Protein AF-A0A7K4G543-F1 (afdb_monomer)

Structure (mmCIF, N/CA/C/O backbone):
data_AF-A0A7K4G543-F1
#
_entry.id   AF-A0A7K4G543-F1
#
loop_
_atom_site.group_PDB
_atom_site.id
_atom_site.type_symbol
_atom_site.label_atom_id
_atom_site.label_alt_id
_atom_site.label_comp_id
_atom_site.label_asym_id
_atom_site.label_entity_id
_atom_site.label_seq_id
_atom_site.pdbx_PDB_ins_code
_atom_site.Cartn_x
_atom_site.Cartn_y
_atom_site.Cartn_z
_atom_site.occupancy
_atom_site.B_iso_or_equiv
_atom_site.auth_seq_id
_atom_site.auth_comp_id
_atom_site.auth_asym_id
_atom_site.auth_atom_id
_atom_site.pdbx_PDB_model_num
ATOM 1 N N . MET A 1 1 ? -42.526 43.638 -10.014 1.00 50.47 1 MET A N 1
ATOM 2 C CA . MET A 1 1 ? -42.130 42.680 -8.958 1.00 50.47 1 MET A CA 1
ATOM 3 C C . MET A 1 1 ? -41.843 41.328 -9.609 1.00 50.47 1 MET A C 1
ATOM 5 O O . MET A 1 1 ? -42.790 40.621 -9.900 1.00 50.47 1 MET A O 1
ATOM 9 N N . LYS A 1 2 ? -40.586 41.028 -9.979 1.00 54.62 2 LYS A N 1
ATOM 10 C CA . LYS A 1 2 ? -40.159 39.727 -10.565 1.00 54.62 2 LYS A CA 1
ATOM 11 C C . LYS A 1 2 ? -38.619 39.604 -10.665 1.00 54.62 2 LYS A C 1
ATOM 13 O O . LYS A 1 2 ? -38.093 39.041 -11.612 1.00 54.62 2 LYS A O 1
ATOM 18 N N . ARG A 1 3 ? -37.880 40.199 -9.717 1.00 54.28 3 ARG A N 1
ATOM 19 C CA . ARG A 1 3 ? -36.406 40.101 -9.649 1.00 54.28 3 ARG A CA 1
ATOM 20 C C . ARG A 1 3 ? -35.884 39.388 -8.395 1.00 54.28 3 ARG A C 1
ATOM 22 O O . ARG A 1 3 ? -34.743 38.977 -8.423 1.00 54.28 3 ARG A O 1
ATOM 29 N N . GLY A 1 4 ? -36.695 39.168 -7.354 1.00 58.06 4 GLY A N 1
ATOM 30 C CA . GLY A 1 4 ? -36.232 38.538 -6.103 1.00 58.06 4 GLY A CA 1
ATOM 31 C C . GLY A 1 4 ? -35.972 37.028 -6.193 1.00 58.06 4 GLY A C 1
ATOM 32 O O . GLY A 1 4 ? -34.992 36.546 -5.649 1.00 58.06 4 GLY A O 1
ATOM 33 N N . GLN A 1 5 ? -36.783 36.287 -6.955 1.00 55.59 5 GLN A N 1
ATOM 34 C CA . GLN A 1 5 ? -36.736 34.817 -6.951 1.00 55.59 5 GLN A CA 1
ATOM 35 C C . GLN A 1 5 ? -35.494 34.234 -7.651 1.00 55.59 5 GLN A C 1
ATOM 37 O O . GLN A 1 5 ? -35.013 33.178 -7.262 1.00 55.59 5 GLN A O 1
ATOM 42 N N . ALA A 1 6 ? -34.950 34.938 -8.654 1.00 56.97 6 ALA A N 1
ATOM 43 C CA . ALA A 1 6 ? -33.749 34.509 -9.373 1.00 56.97 6 ALA A CA 1
ATOM 44 C C . ALA A 1 6 ? -32.462 34.698 -8.546 1.00 56.97 6 ALA A C 1
ATOM 46 O O . ALA A 1 6 ? -31.533 33.899 -8.672 1.00 56.97 6 ALA A O 1
ATOM 47 N N . PHE A 1 7 ? -32.412 35.726 -7.687 1.00 55.31 7 PHE A N 1
ATOM 48 C CA . PHE A 1 7 ? -31.261 35.970 -6.814 1.00 55.31 7 PHE A CA 1
ATOM 49 C C . PHE A 1 7 ? -31.190 34.955 -5.672 1.00 55.31 7 PHE A C 1
ATOM 51 O O . PHE A 1 7 ? -30.104 34.449 -5.404 1.00 55.31 7 PHE A O 1
ATOM 58 N N . ASP A 1 8 ? -32.330 34.571 -5.089 1.00 60.53 8 ASP A N 1
ATOM 59 C CA . ASP A 1 8 ? -32.366 33.519 -4.063 1.00 60.53 8 ASP A CA 1
ATOM 60 C C . ASP A 1 8 ? -31.927 32.157 -4.618 1.00 60.53 8 ASP A C 1
ATOM 62 O O . ASP A 1 8 ? -31.124 31.460 -3.999 1.00 60.53 8 ASP A O 1
ATOM 66 N N . THR A 1 9 ? -32.364 31.786 -5.827 1.00 60.25 9 THR A N 1
ATOM 67 C CA . THR A 1 9 ? -31.909 30.537 -6.461 1.00 60.25 9 THR A CA 1
ATOM 68 C C . THR A 1 9 ? -30.429 30.566 -6.834 1.00 60.25 9 THR A C 1
ATOM 70 O O . THR A 1 9 ? -29.749 29.555 -6.688 1.00 60.25 9 THR A O 1
ATOM 73 N N . MET A 1 10 ? -29.899 31.708 -7.282 1.00 62.19 10 MET A N 1
ATOM 74 C CA . MET A 1 10 ? -28.476 31.828 -7.617 1.00 62.19 10 MET A CA 1
ATOM 75 C C . MET A 1 10 ? -27.603 31.766 -6.356 1.00 62.19 10 MET A C 1
ATOM 77 O O . MET A 1 10 ? -26.562 31.113 -6.358 1.00 62.19 10 MET A O 1
ATOM 81 N N . MET A 1 11 ? -28.060 32.368 -5.258 1.00 68.00 11 MET A N 1
ATOM 82 C CA . MET A 1 11 ? -27.394 32.300 -3.960 1.00 68.00 11 MET A CA 1
ATOM 83 C C . MET A 1 11 ? -27.387 30.874 -3.390 1.00 68.00 11 MET A C 1
ATOM 85 O O . MET A 1 11 ? -26.357 30.423 -2.891 1.00 68.00 11 MET A O 1
ATOM 89 N N . LEU A 1 12 ? -28.493 30.137 -3.534 1.00 73.38 12 LEU A N 1
ATOM 90 C CA . LEU A 1 12 ? -28.598 28.744 -3.093 1.00 73.38 12 LEU A CA 1
ATOM 91 C C . LEU A 1 12 ? -27.672 27.813 -3.895 1.00 73.38 12 LEU A C 1
ATOM 93 O O . LEU A 1 12 ? -27.031 26.927 -3.334 1.00 73.38 12 LEU A O 1
ATOM 97 N N . VAL A 1 13 ? -27.537 28.038 -5.203 1.00 75.38 13 VAL A N 1
ATOM 98 C CA . VAL A 1 13 ? -26.613 27.259 -6.044 1.00 75.38 13 VAL A CA 1
ATOM 99 C C . VAL A 1 13 ? -25.155 27.533 -5.662 1.00 75.38 13 VAL A C 1
ATOM 101 O O . VAL A 1 13 ? -24.372 26.593 -5.527 1.00 75.38 13 VAL A O 1
ATOM 104 N N . ILE A 1 14 ? -24.792 28.796 -5.415 1.00 76.31 14 ILE A N 1
ATOM 105 C CA . ILE A 1 14 ? -23.434 29.159 -4.983 1.00 76.31 14 ILE A CA 1
ATOM 106 C C . ILE A 1 14 ? -23.114 28.535 -3.617 1.00 76.31 14 ILE A C 1
ATOM 108 O O . ILE A 1 14 ? -22.019 28.001 -3.442 1.00 76.31 14 ILE A O 1
ATOM 112 N N . SER A 1 15 ? -24.060 28.516 -2.668 1.00 80.06 15 SER A N 1
ATOM 113 C CA . SER A 1 15 ? -23.820 27.899 -1.357 1.00 80.06 15 SER A CA 1
ATOM 114 C C . SER A 1 15 ? -23.601 26.387 -1.445 1.00 80.06 15 SER A C 1
ATOM 116 O O . SER A 1 15 ? -22.755 25.853 -0.731 1.00 80.06 15 SER A O 1
ATOM 118 N N . VAL A 1 16 ? -24.318 25.696 -2.339 1.00 79.06 16 VAL A N 1
ATOM 119 C CA . VAL A 1 16 ? -24.140 24.251 -2.560 1.00 79.06 16 VAL A CA 1
ATOM 120 C C . VAL A 1 16 ? -22.767 23.950 -3.163 1.00 79.06 16 VAL A C 1
ATOM 122 O O . VAL A 1 16 ? -22.081 23.052 -2.684 1.00 79.06 16 VAL A O 1
ATOM 125 N N . ILE A 1 17 ? -22.321 24.722 -4.157 1.00 82.38 17 ILE A N 1
ATOM 126 C CA . ILE A 1 17 ? -21.000 24.529 -4.778 1.00 82.38 17 ILE A CA 1
ATOM 127 C C . ILE A 1 17 ? -19.882 24.742 -3.754 1.00 82.38 17 ILE A C 1
ATOM 129 O O . ILE A 1 17 ? -18.956 23.936 -3.676 1.00 82.38 17 ILE A O 1
ATOM 133 N N . VAL A 1 18 ? -19.983 25.791 -2.932 1.00 83.44 18 VAL A N 1
ATOM 134 C CA . VAL A 1 18 ? -19.002 26.059 -1.871 1.00 83.44 18 VAL A CA 1
ATOM 135 C C . VAL A 1 18 ? -19.001 24.938 -0.832 1.00 83.44 18 VAL A C 1
ATOM 137 O O . VAL A 1 18 ? -17.929 24.500 -0.427 1.00 83.44 18 VAL A O 1
ATOM 140 N N . ALA A 1 19 ? -20.168 24.418 -0.442 1.00 82.06 19 ALA A N 1
ATOM 141 C CA . ALA A 1 19 ? -20.254 23.291 0.483 1.00 82.06 19 ALA A CA 1
ATOM 142 C C . ALA A 1 19 ? -19.582 22.027 -0.080 1.00 82.06 19 ALA A C 1
ATOM 144 O O . ALA A 1 19 ? -18.827 21.379 0.639 1.00 82.06 19 ALA A O 1
ATOM 145 N N . VAL A 1 20 ? -19.786 21.713 -1.366 1.00 78.19 20 VAL A N 1
ATOM 146 C CA . VAL A 1 20 ? -19.129 20.578 -2.042 1.00 78.19 20 VAL A CA 1
ATOM 147 C C . VAL A 1 20 ? -17.617 20.793 -2.151 1.00 78.19 20 VAL A C 1
ATOM 149 O O . VAL A 1 20 ? -16.848 19.872 -1.886 1.00 78.19 20 VAL A O 1
ATOM 152 N N . ALA A 1 21 ? -17.170 22.011 -2.469 1.00 76.44 21 ALA A N 1
ATOM 153 C CA . ALA A 1 21 ? -15.749 22.348 -2.535 1.00 76.44 21 ALA A CA 1
ATOM 154 C C . ALA A 1 21 ? -15.066 22.241 -1.161 1.00 76.44 21 ALA A C 1
ATOM 156 O O . ALA A 1 21 ? -13.987 21.660 -1.053 1.00 76.44 21 ALA A O 1
ATOM 157 N N . ILE A 1 22 ? -15.708 22.739 -0.098 1.00 80.25 22 ILE A N 1
ATOM 158 C CA . ILE A 1 22 ? -15.222 22.600 1.280 1.00 80.25 22 ILE A CA 1
ATOM 159 C C . ILE A 1 22 ? -15.211 21.127 1.690 1.00 80.25 22 ILE A C 1
ATOM 161 O O . ILE A 1 22 ? -14.233 20.697 2.288 1.00 80.25 22 ILE A O 1
ATOM 165 N N . LEU A 1 23 ? -16.227 20.334 1.334 1.00 75.94 23 LEU A N 1
ATOM 166 C CA . LEU A 1 23 ? -16.216 18.891 1.586 1.00 75.94 23 LEU A CA 1
ATOM 167 C C . LEU A 1 23 ? -15.015 18.218 0.906 1.00 75.94 23 LEU A C 1
ATOM 169 O O . LEU A 1 23 ? -14.319 17.439 1.546 1.00 75.94 23 LEU A O 1
ATOM 173 N N . GLY A 1 24 ? -14.727 18.563 -0.353 1.00 69.62 24 GLY A N 1
ATOM 174 C CA . GLY A 1 24 ? -13.565 18.052 -1.086 1.00 69.62 24 GLY A CA 1
ATOM 175 C C . GLY A 1 24 ? -12.231 18.431 -0.433 1.00 69.62 24 GLY A C 1
ATOM 176 O O . GLY A 1 24 ? -11.347 17.589 -0.291 1.00 69.62 24 GLY A O 1
ATOM 177 N N . VAL A 1 25 ? -12.099 19.675 0.039 1.00 68.31 25 VAL A N 1
ATOM 178 C CA . VAL A 1 25 ? -10.906 20.134 0.771 1.00 68.31 25 VAL A CA 1
ATOM 179 C C . VAL A 1 25 ? -10.794 19.456 2.138 1.00 68.31 25 VAL A C 1
ATOM 181 O O . VAL A 1 25 ? -9.711 19.015 2.508 1.00 68.31 25 VAL A O 1
ATOM 184 N N . LEU A 1 26 ? -11.895 19.314 2.877 1.00 61.00 26 LEU A N 1
ATOM 185 C CA . LEU A 1 26 ? -11.917 18.637 4.174 1.00 61.00 26 LEU A CA 1
ATOM 186 C C . LEU A 1 26 ? -11.593 17.147 4.045 1.00 61.00 26 LEU A C 1
ATOM 188 O O . LEU A 1 26 ? -10.878 16.625 4.891 1.00 61.00 26 LEU A O 1
ATOM 192 N N . LEU A 1 27 ? -12.037 16.472 2.982 1.00 64.31 27 LEU A N 1
ATOM 193 C CA . LEU A 1 27 ? -11.640 15.091 2.685 1.00 64.31 27 LEU A CA 1
ATOM 194 C C . LEU A 1 27 ? -10.139 14.987 2.377 1.00 64.31 27 LEU A C 1
ATOM 196 O O . LEU A 1 27 ? -9.476 14.073 2.865 1.00 64.31 27 LEU A O 1
ATOM 200 N N . ASN A 1 28 ? -9.578 15.960 1.654 1.00 55.41 28 ASN A N 1
ATOM 201 C CA . ASN A 1 28 ? -8.139 16.026 1.384 1.00 55.41 28 ASN A CA 1
ATOM 202 C C . ASN A 1 28 ? -7.321 16.307 2.667 1.00 55.41 28 ASN A C 1
ATOM 204 O O . ASN A 1 28 ? -6.250 15.739 2.868 1.00 55.41 28 ASN A O 1
ATOM 208 N N . ILE A 1 29 ? -7.854 17.125 3.585 1.00 55.53 29 ILE A N 1
ATOM 209 C CA . ILE A 1 29 ? -7.229 17.428 4.883 1.00 55.53 29 ILE A CA 1
ATOM 210 C C . ILE A 1 29 ? -7.340 16.244 5.852 1.00 55.53 29 ILE A C 1
ATOM 212 O O . ILE A 1 29 ? -6.346 15.891 6.482 1.00 55.53 29 ILE A O 1
ATOM 216 N N . LEU A 1 30 ? -8.496 15.585 5.955 1.00 50.72 30 LEU A N 1
ATOM 217 C CA . LEU A 1 30 ? -8.660 14.367 6.758 1.00 50.72 30 LEU A CA 1
ATOM 218 C C . LEU A 1 30 ? -7.768 13.227 6.244 1.00 50.72 30 LEU A C 1
ATOM 220 O O . LEU A 1 30 ? -7.255 12.451 7.044 1.00 50.72 30 LEU A O 1
ATOM 224 N N . GLY A 1 31 ? -7.495 13.179 4.936 1.00 49.28 31 GLY A N 1
ATOM 225 C CA . GLY A 1 31 ? -6.480 12.302 4.352 1.00 49.28 31 GLY A CA 1
ATOM 226 C C . GLY A 1 31 ? -5.042 12.609 4.799 1.00 49.28 31 GLY A C 1
ATOM 227 O O . GLY A 1 31 ? -4.208 11.708 4.766 1.00 49.28 31 GLY A O 1
ATOM 228 N N . SER A 1 32 ? -4.758 13.838 5.248 1.00 40.94 32 SER A N 1
ATOM 229 C CA . SER A 1 32 ? -3.436 14.308 5.708 1.00 40.94 32 SER A CA 1
ATOM 230 C C . SER A 1 32 ? -3.261 14.351 7.237 1.00 40.94 32 SER A C 1
ATOM 232 O O . SER A 1 32 ? -2.141 14.507 7.724 1.00 40.94 32 SER A O 1
ATOM 234 N N . PHE A 1 33 ? -4.335 14.177 8.017 1.00 41.06 33 PHE A N 1
ATOM 235 C CA . PHE A 1 33 ? -4.264 14.141 9.481 1.00 41.06 33 PHE A CA 1
ATOM 236 C C . PHE A 1 33 ? -3.896 12.736 9.979 1.00 41.06 33 PHE A C 1
ATOM 238 O O . PHE A 1 33 ? -4.742 11.871 10.197 1.00 41.06 33 PHE A O 1
ATOM 245 N N . GLN A 1 34 ? -2.599 12.521 10.197 1.00 45.59 34 GLN A N 1
ATOM 246 C CA . GLN A 1 34 ? -2.086 11.418 11.005 1.00 45.59 34 GLN A CA 1
ATOM 247 C C . GLN A 1 34 ? -2.556 11.579 12.457 1.00 45.59 34 GLN A C 1
ATOM 249 O O . GLN A 1 34 ? -2.066 12.438 13.190 1.00 45.59 34 GLN A O 1
ATOM 254 N N . ALA A 1 35 ? -3.457 10.704 12.903 1.00 38.69 35 ALA A N 1
ATOM 255 C CA . ALA A 1 35 ? -3.497 10.340 14.311 1.00 38.69 35 ALA A CA 1
ATOM 256 C C . ALA A 1 35 ? -2.234 9.502 14.605 1.00 38.69 35 ALA A C 1
ATOM 258 O O . ALA A 1 35 ? -2.045 8.455 13.973 1.00 38.69 35 ALA A O 1
ATOM 259 N N . PRO A 1 36 ? -1.351 9.926 15.526 1.00 35.41 36 PRO A N 1
ATOM 260 C CA . PRO A 1 36 ? -0.239 9.094 15.962 1.00 35.41 36 PRO A CA 1
ATOM 261 C C . PRO A 1 36 ? -0.828 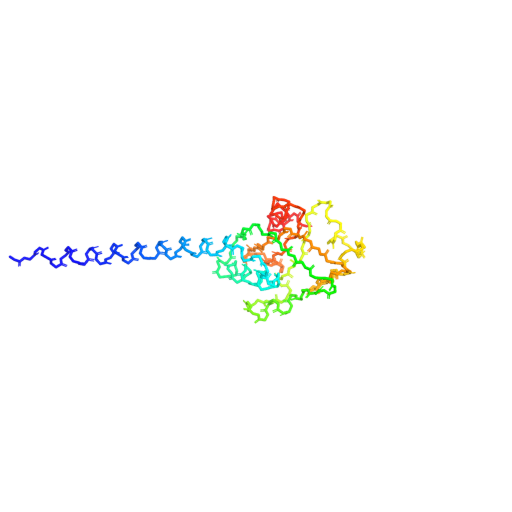7.885 16.703 1.00 35.41 36 PRO A C 1
ATOM 263 O O . PRO A 1 36 ? -1.286 8.014 17.834 1.00 35.41 36 PRO A O 1
ATOM 266 N N . GLY A 1 37 ? -0.885 6.729 16.034 1.00 42.91 37 GLY A N 1
ATOM 267 C CA . GLY A 1 37 ? -1.439 5.485 16.589 1.00 42.91 37 GLY A CA 1
ATOM 268 C C . GLY A 1 37 ? -2.550 4.813 15.773 1.00 42.91 37 GLY A C 1
ATOM 269 O O . GLY A 1 37 ? -3.073 3.796 16.217 1.00 42.91 37 GLY A O 1
ATOM 270 N N . GLY A 1 38 ? -2.923 5.334 14.597 1.00 54.75 38 GLY A N 1
ATOM 271 C CA . GLY A 1 38 ? -3.820 4.612 13.684 1.00 54.75 38 GLY A CA 1
ATOM 272 C C . GLY A 1 38 ? -3.187 3.301 13.202 1.00 54.75 38 GLY A C 1
ATOM 273 O O . GLY A 1 38 ? -2.030 3.296 12.779 1.00 54.75 38 GLY A O 1
ATOM 274 N N . ASN A 1 39 ? -3.932 2.193 13.274 1.00 77.50 39 ASN A N 1
ATOM 275 C CA . ASN A 1 39 ? -3.481 0.887 12.795 1.00 77.50 39 ASN A CA 1
ATOM 276 C C . ASN A 1 39 ? -3.087 1.002 11.315 1.00 77.50 39 ASN A C 1
ATOM 278 O O . ASN A 1 39 ? -3.898 1.406 10.481 1.00 77.50 39 ASN A O 1
ATOM 282 N N . ALA A 1 40 ? -1.844 0.652 10.981 1.00 82.12 40 ALA A N 1
ATOM 283 C CA . ALA A 1 40 ? -1.317 0.801 9.630 1.00 82.12 40 ALA A CA 1
ATOM 284 C C . ALA A 1 40 ? -2.179 0.095 8.567 1.00 82.12 40 ALA A C 1
ATOM 286 O O . ALA A 1 40 ? -2.307 0.598 7.451 1.00 82.12 40 ALA A O 1
ATOM 287 N N . LYS A 1 41 ? -2.835 -1.018 8.927 1.00 84.00 41 LYS A N 1
ATOM 288 C CA . LYS A 1 41 ? -3.789 -1.709 8.048 1.00 84.00 41 LYS A CA 1
ATOM 289 C C . LYS A 1 41 ? -4.992 -0.849 7.687 1.00 84.00 41 LYS A C 1
ATOM 291 O O . LYS A 1 41 ? -5.419 -0.863 6.535 1.00 84.00 41 LYS A O 1
ATOM 296 N N . ASP A 1 42 ? -5.554 -0.136 8.656 1.00 85.94 42 ASP A N 1
ATOM 297 C CA . ASP A 1 42 ? -6.753 0.669 8.439 1.00 85.94 42 ASP A CA 1
ATOM 298 C C . ASP A 1 42 ? -6.426 1.873 7.555 1.00 85.94 42 ASP A C 1
ATOM 300 O O . ASP A 1 42 ? -7.171 2.157 6.621 1.00 85.94 42 ASP A O 1
ATOM 304 N N . THR A 1 43 ? -5.259 2.497 7.752 1.00 87.44 43 THR A N 1
ATOM 305 C CA . THR A 1 43 ? -4.790 3.581 6.878 1.00 87.44 43 THR A CA 1
ATOM 306 C C . THR A 1 43 ? -4.578 3.107 5.441 1.00 87.44 43 THR A C 1
ATOM 308 O O . THR A 1 43 ? -5.041 3.761 4.511 1.00 87.44 43 THR A O 1
ATOM 311 N N . ILE A 1 44 ? -3.932 1.951 5.247 1.00 88.88 44 ILE A N 1
ATOM 312 C CA . ILE A 1 44 ? -3.745 1.360 3.912 1.00 88.88 44 ILE A CA 1
ATOM 313 C C . ILE A 1 44 ? -5.096 1.026 3.276 1.00 88.88 44 ILE A C 1
ATOM 315 O O . ILE A 1 44 ? -5.308 1.315 2.102 1.00 88.88 44 ILE A O 1
ATOM 319 N N . THR A 1 45 ? -6.030 0.467 4.052 1.00 88.75 45 THR A N 1
ATOM 320 C CA . THR A 1 45 ? -7.386 0.164 3.574 1.00 88.75 45 THR A CA 1
ATOM 321 C C . THR A 1 45 ? -8.103 1.432 3.117 1.00 88.75 45 THR A C 1
ATOM 323 O O . THR A 1 45 ? -8.693 1.444 2.042 1.00 88.75 45 THR A O 1
ATOM 326 N N . GLN A 1 46 ? -8.052 2.502 3.911 1.00 89.06 46 GLN A N 1
ATOM 327 C CA . GLN A 1 46 ? -8.709 3.767 3.593 1.00 89.06 46 GLN A CA 1
ATOM 328 C C . GLN A 1 46 ? -8.113 4.417 2.339 1.00 89.06 46 GLN A C 1
ATOM 330 O O . GLN A 1 46 ? -8.855 4.872 1.467 1.00 89.06 46 GLN A O 1
ATOM 335 N N . ASP A 1 47 ? -6.785 4.429 2.220 1.00 90.50 47 ASP A N 1
ATOM 336 C CA . ASP A 1 47 ? -6.110 4.958 1.035 1.00 90.50 47 ASP A CA 1
ATOM 337 C C . ASP A 1 47 ? -6.484 4.144 -0.205 1.00 90.50 47 ASP A C 1
ATOM 339 O O . ASP A 1 47 ? -6.831 4.705 -1.242 1.00 90.50 47 ASP A O 1
ATOM 343 N N . MET A 1 48 ? -6.525 2.820 -0.076 1.00 89.06 48 MET A N 1
ATOM 344 C CA . MET A 1 48 ? -6.956 1.931 -1.146 1.00 89.06 48 MET A CA 1
ATOM 345 C C . MET A 1 48 ? -8.417 2.169 -1.548 1.00 89.06 48 MET A C 1
ATOM 347 O O . MET A 1 48 ? -8.700 2.255 -2.739 1.00 89.06 48 MET A O 1
ATOM 351 N N . GLN A 1 49 ? -9.339 2.365 -0.599 1.00 89.69 49 GLN A N 1
ATOM 352 C CA . GLN A 1 49 ? -10.730 2.743 -0.898 1.00 89.69 49 GLN A CA 1
ATOM 353 C C . GLN A 1 49 ? -10.821 4.061 -1.665 1.00 89.69 49 GLN A C 1
ATOM 355 O O . GLN A 1 49 ? -11.616 4.172 -2.600 1.00 89.69 49 GLN A O 1
ATOM 360 N N . SER A 1 50 ? -10.003 5.049 -1.297 1.00 87.69 50 SER A N 1
ATOM 361 C CA . SER A 1 50 ? -9.957 6.337 -1.989 1.00 87.69 50 SER A CA 1
ATOM 362 C C . SER A 1 50 ? -9.499 6.182 -3.440 1.00 87.69 50 SER A C 1
ATOM 364 O O . SER A 1 50 ? -10.115 6.754 -4.341 1.00 87.69 50 SER A O 1
ATOM 366 N N . ILE A 1 51 ? -8.443 5.401 -3.678 1.00 89.38 51 ILE A N 1
ATOM 367 C CA . ILE A 1 51 ? -7.909 5.174 -5.027 1.00 89.38 51 ILE A CA 1
ATOM 368 C C . ILE A 1 51 ? -8.873 4.343 -5.872 1.00 89.38 51 ILE A C 1
ATOM 370 O O . ILE A 1 51 ? -9.159 4.714 -7.006 1.00 89.38 51 ILE A O 1
ATOM 374 N N . VAL A 1 52 ? -9.458 3.284 -5.310 1.00 87.06 52 VAL A N 1
ATOM 375 C CA . VAL A 1 52 ? -10.460 2.461 -6.004 1.00 87.06 52 VAL A CA 1
ATOM 376 C C . VAL A 1 52 ? -11.688 3.288 -6.385 1.00 87.06 52 VAL A C 1
ATOM 378 O O . VAL A 1 52 ? -12.150 3.199 -7.517 1.00 87.06 52 VAL A O 1
ATOM 381 N N . SER A 1 53 ? -12.176 4.150 -5.487 1.00 84.25 53 SER A N 1
ATOM 382 C CA . SER A 1 53 ? -13.317 5.036 -5.775 1.00 84.25 53 SER A CA 1
ATOM 383 C C . SER A 1 53 ? -13.006 6.078 -6.853 1.00 84.25 53 SER A C 1
ATOM 385 O O . SER A 1 53 ? -13.913 6.528 -7.549 1.00 84.25 53 SER A O 1
ATOM 387 N N . SER A 1 54 ? -11.735 6.469 -6.980 1.00 85.50 54 SER A N 1
ATOM 388 C CA . SER A 1 54 ? -11.275 7.426 -7.994 1.00 85.50 54 SER A CA 1
ATOM 389 C C . SER A 1 54 ? -10.967 6.758 -9.339 1.00 85.50 54 SER A C 1
ATOM 391 O O . SER A 1 54 ? -10.889 7.444 -10.352 1.00 85.50 54 SER A O 1
ATOM 393 N N . GLY A 1 55 ? -10.775 5.436 -9.358 1.00 82.44 55 GLY A N 1
ATOM 394 C CA . GLY A 1 55 ? -10.375 4.655 -10.532 1.00 82.44 55 GLY A CA 1
ATOM 395 C C . GLY A 1 55 ? -8.880 4.737 -10.863 1.00 82.44 55 GLY A C 1
ATOM 396 O O . GLY A 1 55 ? -8.335 3.788 -11.411 1.00 82.44 55 GLY A O 1
ATOM 397 N N . TYR A 1 56 ? -8.199 5.821 -10.483 1.00 85.81 56 TYR A N 1
ATOM 398 C CA . TYR A 1 56 ? -6.779 6.035 -10.759 1.00 85.81 56 TYR A CA 1
ATOM 399 C C . TYR A 1 56 ? -6.118 6.976 -9.737 1.00 85.81 56 TYR A C 1
ATOM 401 O O . TYR A 1 56 ? -6.791 7.709 -9.007 1.00 85.81 56 TYR A O 1
ATOM 409 N N . GLY A 1 57 ? -4.782 6.995 -9.718 1.00 88.38 57 GLY A N 1
ATOM 410 C CA . GLY A 1 57 ? -3.969 7.972 -8.988 1.00 88.38 57 GLY A CA 1
ATOM 411 C C . GLY A 1 57 ? -3.123 7.365 -7.870 1.00 88.38 57 GLY A C 1
ATOM 412 O O . GLY A 1 57 ? -2.839 6.170 -7.861 1.00 88.38 57 GLY A O 1
ATOM 413 N N . TYR A 1 58 ? -2.696 8.204 -6.925 1.00 90.12 58 TYR A N 1
ATOM 414 C CA . TYR A 1 58 ? -1.869 7.812 -5.782 1.00 90.12 58 TYR A CA 1
ATOM 415 C C . TYR A 1 58 ? -2.279 8.562 -4.509 1.00 90.12 58 TYR A C 1
ATOM 417 O O . TYR A 1 58 ? -2.723 9.713 -4.554 1.00 90.12 58 TYR A O 1
ATOM 425 N N . SER A 1 59 ? -2.135 7.908 -3.360 1.00 90.81 59 SER A N 1
ATOM 426 C CA . SER A 1 59 ? -2.363 8.504 -2.050 1.00 90.81 59 SER A CA 1
ATOM 427 C C . SER A 1 59 ? -1.179 9.381 -1.644 1.00 90.81 59 SER A C 1
ATOM 4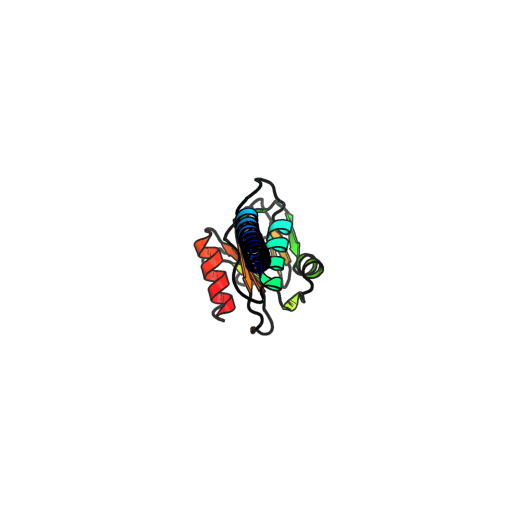29 O O . SER A 1 59 ? -0.075 9.290 -2.189 1.00 90.81 59 SER A O 1
ATOM 431 N N . GLN A 1 60 ? -1.394 10.264 -0.670 1.00 88.25 60 GLN A N 1
ATOM 432 C CA . GLN A 1 60 ? -0.274 10.970 -0.055 1.00 88.25 60 GLN A CA 1
ATOM 433 C C . GLN A 1 60 ? 0.627 9.972 0.674 1.00 88.25 60 GLN A C 1
ATOM 435 O O . GLN A 1 60 ? 0.137 9.058 1.336 1.00 88.25 60 GLN A O 1
ATOM 440 N N . ALA A 1 61 ? 1.940 10.182 0.597 1.00 87.25 61 ALA A N 1
ATOM 441 C CA . ALA A 1 61 ? 2.885 9.360 1.334 1.00 87.25 61 ALA A CA 1
ATOM 442 C C . ALA A 1 61 ? 2.693 9.545 2.843 1.00 87.25 61 ALA A C 1
ATOM 444 O O . ALA A 1 61 ? 2.777 10.663 3.357 1.00 87.25 61 ALA A O 1
ATOM 445 N N . LYS A 1 62 ? 2.473 8.440 3.556 1.00 87.56 62 LYS A N 1
ATOM 446 C CA . LYS A 1 62 ? 2.255 8.431 5.007 1.00 87.56 62 LYS A CA 1
ATOM 447 C C . LYS A 1 62 ? 3.281 7.550 5.686 1.00 87.56 62 LYS A C 1
ATOM 449 O O . LYS A 1 62 ? 3.492 6.415 5.275 1.00 87.56 62 LYS A O 1
ATOM 454 N N . GLN A 1 63 ? 3.884 8.039 6.763 1.00 85.75 63 GLN A N 1
ATOM 455 C CA . GLN A 1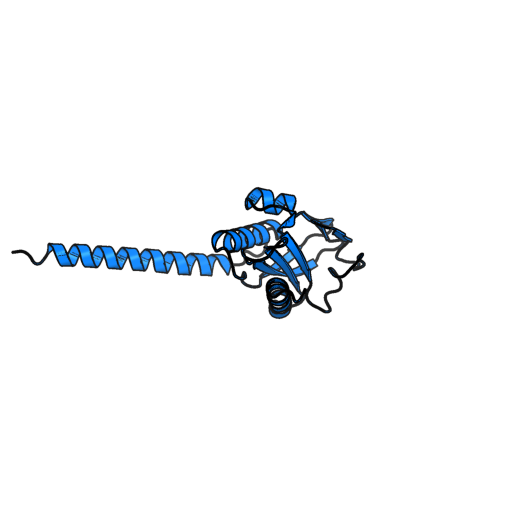 63 ? 4.724 7.192 7.602 1.00 85.75 63 GLN A CA 1
ATOM 456 C C . GLN A 1 63 ? 3.842 6.350 8.532 1.00 85.75 63 GLN A C 1
ATOM 458 O O . GLN A 1 63 ? 3.100 6.893 9.352 1.00 85.75 63 GLN A O 1
ATOM 463 N N . LEU A 1 64 ? 3.923 5.030 8.407 1.00 85.12 64 LEU A N 1
ATOM 464 C CA . LEU A 1 64 ? 3.171 4.065 9.202 1.00 85.12 64 LEU A CA 1
ATOM 465 C C . LEU A 1 64 ? 4.117 3.250 10.079 1.00 85.12 64 LEU A C 1
ATOM 467 O O . LEU A 1 64 ? 5.256 2.985 9.697 1.00 85.12 64 LEU A O 1
ATOM 471 N N . SER A 1 65 ? 3.641 2.884 11.270 1.00 82.56 65 SER A N 1
ATOM 472 C CA . SER A 1 65 ? 4.348 1.983 12.185 1.00 82.56 65 SER A CA 1
ATOM 473 C C . SER A 1 65 ? 3.674 0.617 12.154 1.00 82.56 65 SER A C 1
ATOM 475 O O . SER A 1 65 ? 2.454 0.530 12.267 1.00 82.56 65 SER A O 1
ATOM 477 N N . PHE A 1 66 ? 4.474 -0.427 12.000 1.00 80.31 66 PHE A N 1
ATOM 478 C CA . PHE A 1 66 ? 4.058 -1.819 11.984 1.00 80.31 66 PHE A CA 1
ATOM 479 C C . PHE A 1 66 ? 4.639 -2.504 13.210 1.00 80.31 66 PHE A C 1
ATOM 481 O O . PHE A 1 66 ? 5.827 -2.350 13.501 1.00 80.31 66 PHE A O 1
ATOM 488 N N . ASP A 1 67 ? 3.801 -3.242 13.929 1.00 79.62 67 ASP A N 1
ATOM 489 C CA . ASP A 1 67 ? 4.254 -4.043 15.056 1.00 79.62 67 ASP A CA 1
ATOM 490 C C . ASP A 1 67 ? 4.992 -5.293 14.572 1.00 79.62 67 ASP A C 1
ATOM 492 O O . ASP A 1 67 ? 4.794 -5.779 13.456 1.00 79.62 67 ASP A O 1
ATOM 496 N N . ARG A 1 68 ? 5.836 -5.842 15.445 1.00 75.62 68 ARG A N 1
ATOM 497 C CA . ARG A 1 68 ? 6.453 -7.147 15.219 1.00 75.62 68 ARG A CA 1
ATOM 498 C C . ARG A 1 68 ? 5.371 -8.221 15.058 1.00 75.62 68 ARG A C 1
ATOM 500 O O . ARG A 1 68 ? 4.380 -8.209 15.781 1.00 75.62 68 ARG A O 1
ATOM 507 N N . ASP A 1 69 ? 5.588 -9.143 14.127 1.00 73.25 69 ASP A N 1
ATOM 508 C CA . ASP A 1 69 ? 4.683 -10.235 13.751 1.00 73.25 69 ASP A CA 1
ATOM 509 C C . ASP A 1 69 ? 3.332 -9.757 13.181 1.00 73.25 69 ASP A C 1
ATOM 511 O O . ASP A 1 69 ? 2.446 -10.568 12.884 1.00 73.25 69 ASP A O 1
ATOM 515 N N . ALA A 1 70 ? 3.166 -8.445 12.958 1.00 77.25 70 ALA A N 1
ATOM 516 C CA . ALA A 1 70 ? 2.042 -7.936 12.195 1.00 77.25 70 ALA A CA 1
ATOM 517 C C . ALA A 1 70 ? 2.118 -8.475 10.763 1.00 77.25 70 ALA A C 1
ATOM 519 O O . ALA A 1 70 ? 3.190 -8.702 10.199 1.00 77.25 70 ALA A O 1
ATOM 520 N N . SER A 1 71 ? 0.959 -8.681 10.148 1.00 77.81 71 SER A N 1
ATOM 521 C CA . SER A 1 71 ? 0.903 -9.099 8.752 1.00 77.81 71 SER A CA 1
ATOM 522 C C . SER A 1 71 ? -0.256 -8.455 8.033 1.00 77.81 71 SER A C 1
ATOM 524 O O . SER A 1 71 ? -1.317 -8.316 8.624 1.00 77.81 71 SER A O 1
ATOM 526 N N . ILE A 1 72 ? -0.066 -8.062 6.781 1.00 80.56 72 ILE A N 1
ATOM 527 C CA . ILE A 1 72 ? -1.085 -7.452 5.929 1.00 80.56 72 ILE A CA 1
ATOM 528 C C . ILE A 1 72 ? -1.372 -8.423 4.804 1.00 80.56 72 ILE A C 1
ATOM 530 O O . ILE A 1 72 ? -0.470 -8.779 4.052 1.00 80.56 72 ILE A O 1
ATOM 534 N N . ASP A 1 73 ? -2.624 -8.841 4.697 1.00 81.25 73 ASP A N 1
ATOM 535 C CA . ASP A 1 73 ? -3.081 -9.735 3.646 1.00 81.25 73 ASP A CA 1
ATOM 536 C C . ASP A 1 73 ? -3.936 -8.943 2.650 1.00 81.25 73 ASP A C 1
ATOM 538 O O . ASP A 1 73 ? -4.864 -8.227 3.032 1.00 81.25 73 ASP A O 1
ATOM 542 N N . THR A 1 74 ? -3.629 -9.068 1.363 1.00 78.56 74 THR A N 1
ATOM 543 C CA . THR A 1 74 ? -4.440 -8.522 0.272 1.00 78.56 74 THR A CA 1
ATOM 544 C C . THR A 1 74 ? -5.881 -8.992 0.368 1.00 78.56 74 THR A C 1
ATOM 546 O O . THR A 1 74 ? -6.769 -8.195 0.111 1.00 78.56 74 THR A O 1
ATOM 549 N N . ARG A 1 75 ? -6.172 -10.219 0.812 1.00 75.81 75 ARG A N 1
ATOM 550 C CA . ARG A 1 75 ? -7.544 -10.705 1.027 1.00 75.81 75 ARG A CA 1
ATOM 551 C C . ARG A 1 75 ? -8.277 -9.882 2.080 1.00 75.81 75 ARG A C 1
ATOM 553 O O . ARG A 1 75 ? -9.418 -9.495 1.863 1.00 75.81 75 ARG A O 1
ATOM 560 N N . GLU A 1 76 ? -7.623 -9.561 3.194 1.00 78.62 76 GLU A N 1
ATOM 561 C CA . GLU A 1 76 ? -8.217 -8.708 4.235 1.00 78.62 76 GLU A CA 1
ATOM 562 C C . GLU A 1 76 ? -8.483 -7.287 3.725 1.00 78.62 76 GLU A C 1
ATOM 564 O O . GLU A 1 76 ? -9.522 -6.704 4.041 1.00 78.62 76 GLU A O 1
ATOM 569 N N . LEU A 1 77 ? -7.562 -6.741 2.925 1.00 79.81 77 LEU A N 1
ATOM 570 C CA . LEU A 1 77 ? -7.722 -5.425 2.305 1.00 79.81 77 LEU A CA 1
ATOM 571 C C . LEU A 1 77 ? -8.862 -5.445 1.276 1.00 79.81 77 LEU A C 1
ATOM 573 O O . LEU A 1 77 ? -9.814 -4.679 1.372 1.00 79.81 77 LEU A O 1
ATOM 577 N N . THR A 1 78 ? -8.811 -6.373 0.328 1.00 80.00 78 THR A N 1
ATOM 578 C CA . THR A 1 78 ? -9.752 -6.502 -0.793 1.00 80.00 78 THR A CA 1
ATOM 579 C C . THR A 1 78 ? -11.187 -6.789 -0.363 1.00 80.00 78 THR A C 1
ATOM 581 O O . THR A 1 78 ? -12.105 -6.221 -0.952 1.00 80.00 78 THR A O 1
ATOM 584 N N . LEU A 1 79 ? -11.406 -7.555 0.715 1.00 77.44 79 LEU A N 1
ATOM 585 C CA . LEU A 1 79 ? -12.740 -7.765 1.298 1.00 77.44 79 LEU A CA 1
ATOM 586 C C . LEU A 1 79 ? -13.427 -6.450 1.693 1.00 77.44 79 LEU A C 1
ATOM 588 O O . LEU A 1 79 ? -14.649 -6.345 1.607 1.00 77.44 79 LEU A O 1
ATOM 592 N N . LYS A 1 80 ? -12.656 -5.441 2.113 1.00 77.25 80 LYS A N 1
ATOM 593 C CA . LYS A 1 80 ? -13.176 -4.125 2.512 1.00 77.25 80 LYS A CA 1
ATOM 594 C C . LYS A 1 80 ? -13.309 -3.141 1.346 1.00 77.25 80 LYS A C 1
ATOM 596 O O . LYS A 1 80 ? -13.956 -2.108 1.514 1.00 77.25 80 LYS A O 1
ATOM 601 N N . VAL A 1 81 ? -12.675 -3.416 0.203 1.00 79.25 81 VAL A N 1
ATOM 602 C CA . VAL A 1 81 ? -12.598 -2.485 -0.941 1.00 79.25 81 VAL A CA 1
ATOM 603 C C . VAL A 1 81 ? -13.279 -3.027 -2.209 1.00 79.25 81 VAL A C 1
ATOM 605 O O . VAL A 1 81 ? -13.404 -2.312 -3.194 1.00 79.25 81 VAL A O 1
ATOM 608 N N . ALA A 1 82 ? -13.798 -4.259 -2.175 1.00 80.50 82 ALA A N 1
ATOM 609 C CA . ALA A 1 82 ? -14.508 -4.897 -3.288 1.00 80.50 82 ALA A CA 1
ATOM 610 C C . ALA A 1 82 ? -13.685 -4.984 -4.592 1.00 80.50 82 ALA A C 1
ATOM 612 O O . ALA A 1 82 ? -14.216 -4.832 -5.689 1.00 80.50 82 ALA A O 1
ATOM 613 N N . VAL A 1 83 ? -12.388 -5.268 -4.467 1.00 83.12 83 VAL A N 1
ATOM 614 C CA . VAL A 1 83 ? -11.488 -5.597 -5.589 1.00 83.12 83 VAL A CA 1
ATOM 615 C C . VAL A 1 83 ? -11.009 -7.043 -5.465 1.00 83.12 83 VAL A C 1
ATOM 617 O O . VAL A 1 83 ? -11.174 -7.651 -4.411 1.00 83.12 83 VAL A O 1
ATOM 620 N N . LEU A 1 84 ? -10.444 -7.631 -6.519 1.00 81.94 84 LEU A N 1
ATOM 621 C CA . LEU A 1 84 ? -9.922 -9.000 -6.441 1.00 81.94 84 LEU A CA 1
ATOM 622 C C . LEU A 1 84 ? -8.511 -9.005 -5.824 1.00 81.94 84 LEU A C 1
ATOM 624 O O . LEU A 1 84 ? -7.732 -8.096 -6.111 1.00 81.94 84 LEU A O 1
ATOM 628 N N . PRO A 1 85 ? -8.134 -10.011 -5.010 1.00 78.50 85 PRO A N 1
ATOM 629 C CA . PRO A 1 85 ? -6.790 -10.095 -4.429 1.00 78.50 85 PRO A CA 1
ATOM 630 C C . PRO A 1 85 ? -5.663 -10.055 -5.466 1.00 78.50 85 PRO A C 1
ATOM 632 O O . PRO A 1 85 ? -4.646 -9.414 -5.230 1.00 78.50 85 PRO A O 1
ATOM 635 N N . GLU A 1 86 ? -5.862 -10.674 -6.633 1.00 79.88 86 GLU A N 1
ATOM 636 C CA . GLU A 1 86 ? -4.909 -10.648 -7.754 1.00 79.88 86 GLU A CA 1
ATOM 637 C C . GLU A 1 86 ? -4.685 -9.259 -8.368 1.00 79.88 86 GLU A C 1
ATOM 639 O O . GLU A 1 86 ? -3.668 -9.034 -9.020 1.00 79.88 86 GLU A O 1
ATOM 644 N N . GLN A 1 87 ? -5.599 -8.312 -8.133 1.00 83.81 87 GLN A N 1
ATOM 645 C CA . GLN A 1 87 ? -5.488 -6.940 -8.627 1.00 83.81 87 GLN A CA 1
ATOM 646 C C . GLN A 1 87 ? -4.624 -6.056 -7.726 1.00 83.81 87 GLN A C 1
ATOM 648 O O . GLN A 1 87 ? -4.413 -4.892 -8.060 1.00 83.81 87 GLN A O 1
ATOM 653 N N . VAL A 1 88 ? -4.142 -6.578 -6.594 1.00 84.62 88 VAL A N 1
ATOM 654 C CA . VAL A 1 88 ? -3.392 -5.824 -5.588 1.00 84.62 88 VAL A CA 1
ATOM 655 C C . VAL A 1 88 ? -2.017 -6.441 -5.389 1.00 84.62 88 VAL A C 1
ATOM 657 O O . VAL A 1 88 ? -1.896 -7.637 -5.129 1.00 84.62 88 VAL A O 1
ATOM 660 N N . ARG A 1 89 ? -0.965 -5.621 -5.442 1.00 84.25 89 ARG A N 1
ATOM 661 C CA . ARG A 1 89 ? 0.410 -6.071 -5.199 1.00 84.25 89 ARG A CA 1
ATOM 662 C C . ARG A 1 89 ? 1.146 -5.160 -4.223 1.00 84.25 89 ARG A C 1
ATOM 664 O O . ARG A 1 89 ? 0.980 -3.944 -4.230 1.00 84.25 89 ARG A O 1
ATOM 671 N N . PHE A 1 90 ? 1.996 -5.758 -3.396 1.00 85.06 90 PHE A N 1
ATOM 672 C CA . PHE A 1 90 ? 2.934 -5.033 -2.543 1.00 85.06 90 PHE A CA 1
ATOM 673 C C . PHE A 1 90 ? 4.259 -4.824 -3.277 1.00 85.06 90 PHE A C 1
ATOM 675 O O . PHE A 1 90 ? 4.763 -5.756 -3.900 1.00 85.06 90 PHE A O 1
ATOM 682 N N . VAL A 1 91 ? 4.820 -3.618 -3.201 1.00 82.88 91 VAL A N 1
ATOM 683 C CA . VAL A 1 91 ? 6.094 -3.260 -3.847 1.00 82.88 91 VAL A CA 1
ATOM 684 C C . VAL A 1 91 ? 6.964 -2.449 -2.888 1.00 82.88 91 VAL A C 1
ATOM 686 O O . VAL A 1 91 ? 6.453 -1.801 -1.977 1.00 82.88 91 VAL A O 1
ATOM 689 N N . CYS A 1 92 ? 8.282 -2.472 -3.070 1.00 81.69 92 CYS A N 1
ATOM 690 C CA . CYS A 1 92 ? 9.220 -1.710 -2.245 1.00 81.69 92 CYS A CA 1
ATOM 691 C C . CYS A 1 92 ? 10.070 -0.796 -3.124 1.00 81.69 92 CYS A C 1
ATOM 693 O O . CYS A 1 92 ? 10.463 -1.188 -4.219 1.00 81.69 92 CYS A O 1
ATOM 695 N N . ALA A 1 93 ? 10.378 0.401 -2.630 1.00 79.75 93 ALA A N 1
ATOM 696 C CA . ALA A 1 93 ? 11.329 1.308 -3.259 1.00 79.75 93 ALA A CA 1
ATOM 697 C C . ALA A 1 93 ? 12.716 0.663 -3.411 1.00 79.75 93 ALA A C 1
ATOM 699 O O . ALA A 1 93 ? 13.118 -0.169 -2.597 1.00 79.75 93 ALA A O 1
ATOM 700 N N . ASP A 1 94 ? 13.470 1.076 -4.427 1.00 69.06 94 ASP A N 1
ATOM 701 C CA . ASP A 1 94 ? 14.796 0.517 -4.686 1.00 69.06 94 ASP A CA 1
ATOM 702 C C . ASP A 1 94 ? 15.750 0.782 -3.508 1.00 69.06 94 ASP A C 1
ATOM 704 O O . ASP A 1 94 ? 15.727 1.841 -2.874 1.00 69.06 94 ASP A O 1
ATOM 708 N N . GLY A 1 95 ? 16.573 -0.214 -3.167 1.00 58.97 95 GLY A N 1
ATOM 709 C CA . GLY A 1 95 ? 17.415 -0.178 -1.964 1.00 58.97 95 GLY A CA 1
ATOM 710 C C . GLY A 1 95 ? 16.655 -0.430 -0.654 1.00 58.97 95 GLY A C 1
ATOM 711 O O . GLY A 1 95 ? 17.268 -0.477 0.412 1.00 58.97 95 GLY A O 1
ATOM 712 N N . TYR A 1 96 ? 15.339 -0.644 -0.724 1.00 62.81 96 TYR A N 1
ATOM 713 C CA . TYR A 1 96 ? 14.513 -1.165 0.357 1.00 62.81 96 TYR A CA 1
ATOM 714 C C . TYR A 1 96 ? 14.351 -2.671 0.121 1.00 62.81 96 TYR A C 1
ATOM 716 O O . TYR A 1 96 ? 13.480 -3.119 -0.617 1.00 62.81 96 TYR A O 1
ATOM 724 N N . SER A 1 97 ? 15.255 -3.461 0.698 1.00 51.12 97 SER A N 1
ATOM 725 C CA . SER A 1 97 ? 15.528 -4.872 0.366 1.00 51.12 97 SER A CA 1
ATOM 726 C C . SER A 1 97 ? 14.384 -5.893 0.604 1.00 51.12 97 SER A C 1
ATOM 728 O O . SER A 1 97 ? 14.644 -7.088 0.683 1.00 51.12 97 SER A O 1
ATOM 730 N N . GLY A 1 98 ? 13.126 -5.459 0.765 1.00 52.66 98 GLY A N 1
ATOM 731 C CA . GLY A 1 98 ? 12.024 -6.247 1.333 1.00 52.66 98 GLY A CA 1
ATOM 732 C C . GLY A 1 98 ? 11.041 -6.852 0.336 1.00 52.66 98 GLY A C 1
ATOM 733 O O . GLY A 1 98 ? 10.250 -7.696 0.750 1.00 52.66 98 GLY A O 1
ATOM 734 N N . CYS A 1 99 ? 11.073 -6.445 -0.941 1.00 53.12 99 CYS A N 1
ATOM 735 C CA . CYS A 1 99 ? 10.044 -6.837 -1.918 1.00 53.12 99 CYS A CA 1
ATOM 736 C C . CYS A 1 99 ? 10.543 -7.429 -3.255 1.00 53.12 99 CYS A C 1
ATOM 738 O O . CYS A 1 99 ? 9.693 -7.793 -4.062 1.00 53.12 99 CYS A O 1
ATOM 740 N N . ASP A 1 100 ? 11.851 -7.579 -3.503 1.00 45.97 100 ASP A N 1
ATOM 741 C CA . ASP A 1 100 ? 12.365 -8.154 -4.765 1.00 45.97 100 ASP A CA 1
ATOM 742 C C . ASP A 1 100 ? 12.863 -9.606 -4.575 1.00 45.97 100 ASP A C 1
ATOM 744 O O . ASP A 1 100 ? 13.968 -9.832 -4.082 1.00 45.97 100 ASP A O 1
ATOM 748 N N . GLY A 1 101 ? 12.071 -10.602 -5.003 1.00 40.22 101 GLY A N 1
ATOM 749 C CA . GLY A 1 101 ? 12.467 -12.028 -5.071 1.00 40.22 101 GLY A CA 1
ATOM 750 C C . GLY A 1 101 ? 12.543 -12.764 -3.718 1.00 40.22 101 GLY A C 1
ATOM 751 O O . GLY A 1 101 ? 12.466 -12.112 -2.685 1.00 40.22 101 GLY A O 1
ATOM 752 N N . PRO A 1 102 ? 12.639 -14.118 -3.683 1.00 34.31 102 PRO A N 1
ATOM 753 C CA . PRO A 1 102 ? 12.359 -14.935 -2.492 1.00 34.31 102 PRO A CA 1
ATOM 754 C C . PRO A 1 102 ? 13.203 -14.464 -1.299 1.00 34.31 102 PRO A C 1
ATOM 756 O O . PRO A 1 102 ? 14.430 -14.480 -1.332 1.00 34.31 102 PRO A O 1
ATOM 759 N N . ILE A 1 103 ? 12.503 -13.970 -0.282 1.00 43.75 103 ILE A N 1
ATOM 760 C CA . ILE A 1 103 ? 12.907 -12.792 0.495 1.00 43.75 103 ILE A CA 1
ATOM 761 C C . ILE A 1 103 ? 13.862 -13.122 1.628 1.00 43.75 103 ILE A C 1
ATOM 763 O O . ILE A 1 103 ? 13.632 -14.053 2.397 1.00 43.75 103 ILE A O 1
ATOM 767 N N . THR A 1 104 ? 14.839 -12.237 1.821 1.00 35.75 104 THR A N 1
ATOM 768 C CA . THR A 1 104 ? 15.481 -12.019 3.119 1.00 35.75 104 THR A CA 1
ATOM 769 C C . THR A 1 104 ? 15.732 -10.522 3.357 1.00 35.75 104 THR A C 1
ATOM 771 O O . THR A 1 104 ? 16.768 -10.003 2.948 1.00 35.75 104 THR A O 1
ATOM 774 N N . ILE A 1 105 ? 14.834 -9.845 4.092 1.00 44.28 105 ILE A N 1
ATOM 775 C CA . ILE A 1 105 ? 15.245 -8.880 5.132 1.00 44.28 105 ILE A CA 1
ATOM 776 C C . ILE A 1 105 ? 14.885 -9.509 6.473 1.00 44.28 105 ILE A C 1
ATOM 778 O O . ILE A 1 105 ? 13.802 -10.053 6.647 1.00 44.28 105 ILE A O 1
ATOM 782 N N . SER A 1 106 ? 15.755 -9.353 7.459 1.00 48.22 106 SER A N 1
ATOM 783 C CA . SER A 1 106 ? 15.476 -9.606 8.873 1.00 48.22 106 SER A CA 1
ATOM 784 C C . SER A 1 106 ? 14.200 -8.947 9.445 1.00 48.22 106 SER A C 1
ATOM 786 O O . SER A 1 106 ? 13.734 -9.422 10.475 1.00 48.22 106 SER A O 1
ATOM 788 N N . ASP A 1 107 ? 13.611 -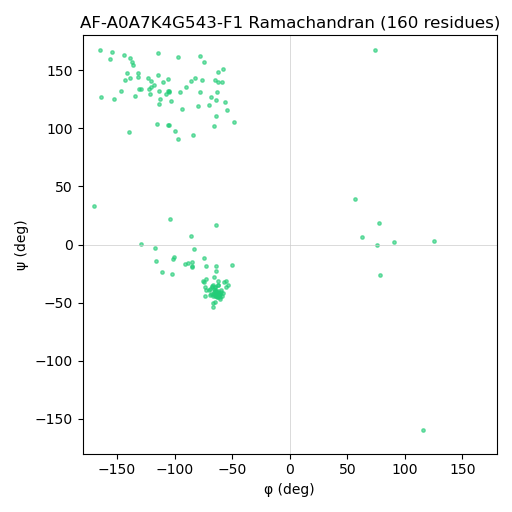7.927 8.796 1.00 47.69 107 ASP A N 1
ATOM 789 C CA . ASP A 1 107 ? 12.463 -7.137 9.289 1.00 47.69 107 ASP A CA 1
ATOM 790 C C . ASP A 1 107 ? 11.151 -7.367 8.511 1.00 47.69 107 ASP A C 1
ATOM 792 O O . ASP A 1 107 ? 10.070 -7.200 9.070 1.00 47.69 107 ASP A O 1
ATOM 796 N N . PHE A 1 108 ? 11.220 -7.811 7.252 1.00 51.66 108 PHE A N 1
ATOM 797 C CA . PHE A 1 108 ? 10.077 -8.299 6.472 1.00 51.66 108 PHE A CA 1
ATOM 798 C C . PHE A 1 108 ? 10.193 -9.820 6.404 1.00 51.66 108 PHE A C 1
ATOM 800 O O . PHE A 1 108 ? 11.027 -10.349 5.677 1.00 51.66 108 PHE A O 1
ATOM 807 N N . GLY A 1 109 ? 9.395 -10.535 7.193 1.00 49.00 109 GLY A N 1
ATOM 808 C CA . GLY A 1 109 ? 9.492 -11.989 7.298 1.00 49.00 109 GLY A CA 1
ATOM 809 C C . GLY A 1 109 ? 9.170 -12.729 6.017 1.00 49.00 109 GLY A C 1
ATOM 810 O O . GLY A 1 109 ? 9.878 -13.662 5.653 1.00 49.00 109 GLY A O 1
ATOM 811 N N . SER A 1 110 ? 8.125 -12.298 5.319 1.00 54.38 110 SER A N 1
ATOM 812 C CA . SER A 1 110 ? 7.771 -12.827 4.006 1.00 54.38 110 SER A CA 1
ATOM 813 C C . SER A 1 110 ? 6.799 -11.877 3.317 1.00 54.38 110 SER A C 1
ATOM 815 O O . SER A 1 110 ? 5.745 -11.573 3.877 1.00 54.38 110 SER A O 1
ATOM 817 N N . VAL A 1 111 ? 7.115 -11.461 2.097 1.00 53.03 111 VAL A N 1
ATOM 818 C CA . VAL A 1 111 ? 6.147 -10.982 1.103 1.00 53.03 111 VAL A CA 1
ATOM 819 C C . VAL A 1 111 ? 5.884 -12.146 0.149 1.00 53.03 111 VAL A C 1
ATOM 821 O O . VAL A 1 111 ? 6.690 -12.468 -0.714 1.00 53.03 111 VAL A O 1
ATOM 824 N N . THR A 1 112 ? 4.797 -12.870 0.382 1.00 57.50 112 THR A N 1
ATOM 825 C CA . THR A 1 112 ? 4.293 -13.883 -0.564 1.00 57.50 112 THR A CA 1
ATOM 826 C C . THR A 1 112 ? 3.196 -13.234 -1.404 1.00 57.50 112 THR A C 1
ATOM 828 O O . THR A 1 112 ? 2.661 -12.208 -0.978 1.00 57.50 112 THR A O 1
ATOM 831 N N . ASP A 1 113 ? 2.837 -13.805 -2.559 1.00 59.09 113 ASP A N 1
ATOM 832 C CA . ASP A 1 113 ? 1.708 -13.324 -3.367 1.00 59.09 113 ASP A CA 1
ATOM 833 C C . ASP A 1 113 ? 0.471 -13.124 -2.482 1.00 59.09 113 ASP A C 1
ATOM 835 O O . ASP A 1 113 ? -0.159 -14.070 -2.006 1.00 59.09 113 ASP A O 1
ATOM 839 N N . GLY A 1 114 ? 0.175 -11.857 -2.204 1.00 66.06 114 GLY A N 1
ATOM 840 C CA . GLY A 1 114 ? -0.962 -11.451 -1.404 1.00 66.06 114 GLY A CA 1
ATOM 841 C C . GLY A 1 114 ? -0.757 -11.297 0.107 1.00 66.06 114 GLY A C 1
ATOM 842 O O . GLY A 1 114 ? -1.733 -10.950 0.761 1.00 66.06 114 GLY A O 1
ATOM 843 N N . LYS A 1 115 ? 0.435 -11.476 0.697 1.00 73.00 115 LYS A N 1
ATOM 844 C CA . LYS A 1 115 ? 0.648 -11.250 2.145 1.00 73.00 115 LYS A CA 1
ATOM 845 C C . LYS A 1 115 ? 2.040 -10.718 2.479 1.00 73.00 115 LYS A C 1
ATOM 847 O O . LYS A 1 115 ? 3.031 -11.320 2.086 1.00 73.00 115 LYS A O 1
ATOM 852 N N . VAL A 1 116 ? 2.104 -9.665 3.294 1.00 74.75 116 VAL A N 1
ATOM 853 C CA . VAL A 1 116 ? 3.326 -9.151 3.939 1.00 74.75 116 VAL A CA 1
ATOM 854 C C . VAL A 1 116 ? 3.322 -9.527 5.415 1.00 74.75 116 VAL A C 1
ATOM 856 O O . VAL A 1 116 ? 2.324 -9.303 6.089 1.00 74.75 116 VAL A O 1
ATOM 859 N N . VAL A 1 117 ? 4.423 -10.062 5.937 1.00 73.06 117 VAL A N 1
ATOM 860 C CA . VAL A 1 117 ? 4.656 -10.287 7.376 1.00 73.06 117 VAL A CA 1
ATOM 861 C C . VAL A 1 117 ? 5.861 -9.462 7.817 1.00 73.06 117 VAL A C 1
ATOM 863 O O . VAL A 1 117 ? 6.871 -9.452 7.117 1.00 73.06 117 VAL A O 1
ATOM 866 N N . PHE A 1 118 ? 5.780 -8.809 8.975 1.00 73.88 118 PHE A N 1
ATOM 867 C CA . PHE A 1 118 ? 6.876 -8.041 9.569 1.00 73.88 118 PHE A CA 1
ATOM 868 C C . PHE A 1 118 ? 7.517 -8.839 10.713 1.00 73.88 118 PHE A C 1
ATOM 870 O O . PHE A 1 118 ? 6.839 -9.232 11.652 1.00 73.88 118 PHE A O 1
ATOM 877 N N . ASN A 1 119 ? 8.824 -9.080 10.653 1.00 68.06 119 ASN A N 1
ATOM 878 C CA . ASN A 1 119 ? 9.587 -9.815 11.671 1.00 68.06 119 ASN A CA 1
ATOM 879 C C . ASN A 1 119 ? 10.045 -8.936 12.845 1.00 68.06 119 ASN A C 1
ATOM 881 O O . ASN A 1 119 ? 10.475 -9.448 13.882 1.00 68.06 119 ASN A O 1
ATOM 885 N N . SER A 1 120 ? 9.983 -7.616 12.688 1.00 66.88 120 SER A N 1
ATOM 886 C CA . SER A 1 120 ? 10.350 -6.640 13.708 1.00 66.88 120 SER A CA 1
ATOM 887 C C . SER A 1 120 ? 9.421 -5.429 13.637 1.00 66.88 120 SER A C 1
ATOM 889 O O . SER A 1 120 ? 8.698 -5.234 12.658 1.00 66.88 120 SER A O 1
ATOM 891 N N . ALA A 1 121 ? 9.406 -4.630 14.706 1.00 71.81 121 ALA A N 1
ATOM 892 C CA . ALA A 1 121 ? 8.670 -3.377 14.688 1.00 71.81 121 ALA A CA 1
ATOM 893 C C . ALA A 1 121 ? 9.353 -2.408 13.717 1.00 71.81 121 ALA A C 1
ATOM 895 O O . ALA A 1 121 ? 10.550 -2.141 13.836 1.00 71.81 121 ALA A O 1
ATOM 896 N N . PHE A 1 122 ? 8.590 -1.869 12.773 1.00 71.75 122 PHE A N 1
ATOM 897 C CA . PHE A 1 122 ? 9.141 -1.171 11.622 1.00 71.75 122 PHE A CA 1
ATOM 898 C C . PHE A 1 122 ? 8.353 0.087 11.284 1.00 71.75 122 PHE A C 1
ATOM 900 O O . PHE A 1 122 ? 7.130 0.113 11.386 1.00 71.75 122 PHE A O 1
ATOM 907 N N . LYS A 1 123 ? 9.046 1.143 10.848 1.00 80.44 123 LYS A N 1
ATOM 908 C CA . LYS A 1 123 ? 8.409 2.348 10.308 1.00 80.44 123 LYS A CA 1
ATOM 909 C C . LYS A 1 123 ? 8.722 2.471 8.829 1.00 80.44 123 LYS A C 1
ATOM 911 O O . LYS A 1 123 ? 9.889 2.531 8.455 1.00 80.44 123 LYS A O 1
ATOM 916 N N . SER A 1 124 ? 7.683 2.578 8.011 1.00 81.62 124 SER A N 1
ATOM 917 C CA . SER A 1 124 ? 7.818 2.734 6.564 1.00 81.62 124 SER A CA 1
ATOM 918 C C . SER A 1 124 ? 6.948 3.865 6.058 1.00 81.62 124 SER A C 1
ATOM 920 O O . SER A 1 124 ? 5.871 4.114 6.600 1.00 81.62 124 SER A O 1
ATOM 922 N N . TRP A 1 125 ? 7.405 4.539 5.012 1.00 86.38 125 TRP A N 1
ATOM 923 C CA . TRP A 1 125 ? 6.529 5.374 4.210 1.00 86.38 125 TRP A CA 1
ATOM 924 C C . TRP A 1 125 ? 5.721 4.489 3.280 1.00 86.38 125 TRP A C 1
ATOM 926 O O . TRP A 1 125 ? 6.283 3.633 2.602 1.00 86.38 125 TRP A O 1
ATOM 936 N N . VAL A 1 126 ? 4.414 4.707 3.260 1.00 88.56 126 VAL A N 1
ATOM 937 C CA . VAL A 1 126 ? 3.479 3.947 2.443 1.00 88.56 126 VAL A CA 1
ATOM 938 C C . VAL A 1 126 ? 2.745 4.880 1.501 1.00 88.56 126 VAL A C 1
ATOM 940 O O . VAL A 1 126 ? 2.299 5.957 1.903 1.00 88.56 126 VAL A O 1
ATOM 943 N N . VAL A 1 127 ? 2.640 4.444 0.251 1.00 91.00 127 VAL A N 1
ATOM 944 C CA . VAL A 1 127 ? 1.828 5.057 -0.800 1.00 91.00 127 VAL A CA 1
ATOM 945 C C . VAL A 1 127 ? 0.975 3.959 -1.414 1.00 91.00 127 VAL A C 1
ATOM 947 O O . VAL A 1 127 ? 1.477 2.880 -1.720 1.00 91.00 127 VAL A O 1
ATOM 950 N N . VAL A 1 128 ? -0.313 4.229 -1.596 1.00 91.75 128 VAL A N 1
ATOM 951 C CA . VAL A 1 128 ? -1.208 3.361 -2.363 1.00 91.75 128 VAL A CA 1
ATOM 952 C C . VAL A 1 128 ? -1.476 4.034 -3.690 1.00 91.75 128 VAL A C 1
ATOM 954 O O . VAL A 1 128 ? -1.804 5.215 -3.717 1.00 91.75 128 VAL A O 1
ATOM 957 N N . CYS A 1 129 ? -1.353 3.310 -4.788 1.00 91.75 129 CYS A N 1
ATOM 958 C CA . CYS A 1 129 ? -1.635 3.844 -6.107 1.00 91.75 129 CYS A CA 1
ATOM 959 C C . CYS A 1 129 ? -2.390 2.821 -6.948 1.00 91.75 129 CYS A C 1
ATOM 961 O O . CYS A 1 129 ? -2.405 1.632 -6.630 1.00 91.75 129 CYS A O 1
ATOM 963 N N . GLY A 1 130 ? -3.061 3.281 -7.994 1.00 90.31 130 GLY A N 1
ATOM 964 C CA . GLY A 1 130 ? -3.724 2.388 -8.923 1.00 90.31 130 GLY A CA 1
ATOM 965 C C . GLY A 1 130 ? -4.128 3.040 -10.228 1.00 90.31 130 GLY A C 1
ATOM 966 O O . GLY A 1 130 ? -4.098 4.264 -10.366 1.00 90.31 130 GLY A O 1
ATOM 967 N N . ASP A 1 131 ? -4.488 2.176 -11.163 1.00 84.38 131 ASP A N 1
ATOM 968 C CA . ASP A 1 131 ? -4.937 2.493 -12.511 1.00 84.38 131 ASP A CA 1
ATOM 969 C C . ASP A 1 131 ? -5.859 1.356 -12.986 1.00 84.38 131 ASP A C 1
ATOM 971 O O . ASP A 1 131 ? -5.499 0.174 -12.928 1.00 84.38 131 ASP A O 1
ATOM 975 N N . ASP A 1 132 ? -7.079 1.693 -13.400 1.00 75.00 132 ASP A N 1
ATOM 976 C CA . ASP A 1 132 ? -8.106 0.730 -13.793 1.00 75.00 132 ASP A CA 1
ATOM 977 C C . ASP A 1 132 ? -7.860 0.083 -15.164 1.00 75.00 132 ASP A C 1
ATOM 979 O O . ASP A 1 132 ? -8.504 -0.932 -15.477 1.00 75.00 132 ASP A O 1
ATOM 983 N N . VAL A 1 133 ? -6.906 0.627 -15.929 1.00 75.12 133 VAL A N 1
ATOM 984 C CA . VAL A 1 133 ? -6.509 0.190 -17.272 1.00 75.12 133 VAL A CA 1
ATOM 985 C C . VAL A 1 133 ? -5.484 -0.952 -17.234 1.00 75.12 133 VAL A C 1
ATOM 987 O O . VAL A 1 133 ? -5.345 -1.681 -18.217 1.00 75.12 133 VAL A O 1
ATOM 990 N N . LEU A 1 134 ? -4.785 -1.153 -16.113 1.00 68.81 134 LEU A N 1
ATOM 991 C CA . LEU A 1 134 ? -3.778 -2.209 -15.983 1.00 68.81 134 LEU A CA 1
ATOM 992 C C . LEU A 1 134 ? -4.410 -3.597 -15.793 1.00 68.81 134 LEU A C 1
ATOM 994 O O . LEU A 1 134 ? -5.397 -3.769 -15.078 1.00 68.81 134 LEU A O 1
ATOM 998 N N . ASP A 1 135 ? -3.811 -4.609 -16.419 1.00 68.94 135 ASP A N 1
ATOM 999 C CA . ASP A 1 135 ? -4.226 -6.013 -16.335 1.00 68.94 135 ASP A CA 1
ATOM 1000 C C . ASP A 1 135 ? -2.976 -6.8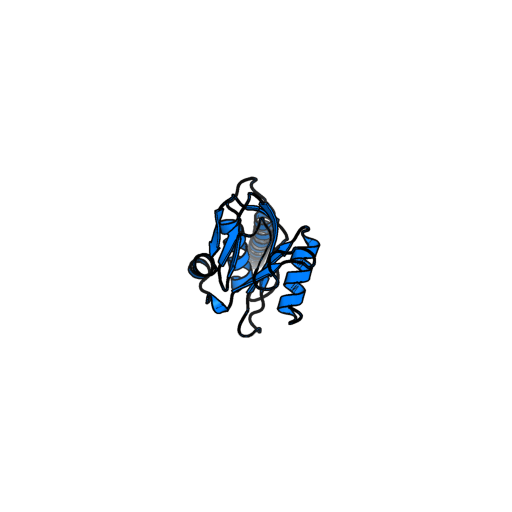87 -16.116 1.00 68.94 135 ASP A C 1
ATOM 1002 O O . ASP A 1 135 ? -2.007 -6.738 -16.869 1.00 68.94 135 ASP A O 1
ATOM 1006 N N . PRO A 1 136 ? -2.920 -7.772 -15.100 1.00 73.25 136 PRO A N 1
ATOM 1007 C CA . PRO A 1 136 ? -3.946 -8.081 -14.092 1.00 73.25 136 PRO A CA 1
ATOM 1008 C C . PRO A 1 136 ? -3.879 -7.246 -12.805 1.00 73.25 136 PRO A C 1
ATOM 1010 O O . PRO A 1 136 ? -4.850 -7.214 -12.051 1.00 73.25 136 PRO A O 1
ATOM 1013 N N . VAL A 1 137 ? -2.759 -6.569 -12.532 1.00 81.50 137 VAL A N 1
ATOM 1014 C CA . VAL A 1 137 ? -2.557 -5.806 -11.288 1.00 81.50 137 VAL A CA 1
ATOM 1015 C C . VAL A 1 137 ? -2.942 -4.347 -11.495 1.00 81.50 137 VAL A C 1
ATOM 1017 O O . VAL A 1 137 ? -2.297 -3.644 -12.266 1.00 81.50 137 VAL A O 1
ATOM 1020 N N . LYS A 1 138 ? -3.963 -3.891 -10.765 1.00 86.12 138 LYS A N 1
ATOM 1021 C CA . LYS A 1 138 ? -4.529 -2.536 -10.867 1.00 86.12 138 LYS A CA 1
ATOM 1022 C C . LYS A 1 138 ? -4.095 -1.610 -9.746 1.00 86.12 138 LYS A C 1
ATOM 1024 O O . LYS A 1 138 ? -4.112 -0.399 -9.917 1.00 86.12 138 LYS A O 1
ATOM 1029 N N . TYR A 1 139 ? -3.731 -2.168 -8.595 1.00 89.19 139 TYR A N 1
ATOM 1030 C CA . TYR A 1 139 ? -3.422 -1.413 -7.390 1.00 89.19 139 TYR A CA 1
ATOM 1031 C C . TYR A 1 139 ? -2.105 -1.884 -6.786 1.00 89.19 139 TYR A C 1
ATOM 1033 O O . TYR A 1 139 ? -1.867 -3.080 -6.610 1.00 89.19 139 TYR A O 1
ATOM 1041 N N . TYR A 1 140 ? -1.264 -0.929 -6.414 1.00 88.81 140 TYR A N 1
ATOM 1042 C CA . TYR A 1 140 ? 0.013 -1.176 -5.768 1.00 88.81 140 TYR A CA 1
ATOM 1043 C C . TYR A 1 140 ? 0.050 -0.501 -4.403 1.00 88.81 140 TYR A C 1
ATOM 1045 O O . TYR A 1 140 ? -0.434 0.616 -4.220 1.00 88.81 140 TYR A O 1
ATOM 1053 N N . ILE A 1 141 ? 0.644 -1.190 -3.437 1.00 89.44 141 ILE A N 1
ATOM 1054 C CA . ILE A 1 141 ? 0.933 -0.662 -2.106 1.00 89.44 141 ILE A CA 1
ATOM 1055 C C . ILE A 1 141 ? 2.451 -0.632 -1.984 1.00 89.44 141 ILE A C 1
ATOM 1057 O O . ILE A 1 141 ? 3.092 -1.674 -1.833 1.00 89.44 141 ILE A O 1
ATOM 1061 N N . ALA A 1 142 ? 3.014 0.565 -2.113 1.00 88.88 142 ALA A N 1
ATOM 1062 C CA . ALA A 1 142 ? 4.445 0.793 -2.129 1.00 88.88 142 ALA A CA 1
ATOM 1063 C C . ALA A 1 142 ? 4.973 1.158 -0.741 1.00 88.88 142 ALA A C 1
ATOM 1065 O O . ALA A 1 142 ? 4.446 2.059 -0.087 1.00 88.88 142 ALA A O 1
ATOM 1066 N N . PHE A 1 143 ? 6.045 0.488 -0.324 1.00 85.81 143 PHE A N 1
ATOM 1067 C CA . PHE A 1 143 ? 6.790 0.762 0.903 1.00 85.81 143 PHE A CA 1
ATOM 1068 C C . PHE A 1 143 ? 8.126 1.435 0.583 1.00 85.81 143 PHE A C 1
ATOM 1070 O O . PHE A 1 143 ? 8.799 1.068 -0.379 1.00 85.81 143 PHE A O 1
ATOM 1077 N N . GLY A 1 144 ? 8.557 2.391 1.402 1.00 82.19 144 GLY A N 1
ATOM 1078 C CA . GLY A 1 144 ? 9.827 3.080 1.192 1.00 82.19 144 GLY A CA 1
ATOM 1079 C C . GLY A 1 144 ? 10.424 3.696 2.451 1.00 82.19 144 GLY A C 1
ATOM 1080 O O . GLY A 1 144 ? 9.747 3.962 3.445 1.00 82.19 144 GLY A O 1
ATOM 1081 N N . GLY A 1 145 ? 11.732 3.956 2.403 1.00 79.31 145 GLY A N 1
ATOM 1082 C CA . GLY A 1 145 ? 12.453 4.661 3.471 1.00 79.31 145 GLY A CA 1
ATOM 1083 C C . GLY A 1 145 ? 12.136 6.157 3.527 1.00 79.31 145 GLY A C 1
ATOM 1084 O O . GLY A 1 145 ? 12.328 6.797 4.559 1.00 79.31 145 GLY A O 1
ATOM 1085 N N . SER A 1 146 ? 11.599 6.702 2.436 1.00 83.44 146 SER A N 1
ATOM 1086 C CA . SER A 1 146 ? 11.135 8.079 2.308 1.00 83.44 146 SER A CA 1
ATOM 1087 C C . SER A 1 146 ? 9.801 8.119 1.564 1.00 83.44 146 SER A C 1
ATOM 1089 O O . SER A 1 146 ? 9.483 7.212 0.790 1.00 83.44 146 SER A O 1
ATOM 1091 N N . GLY A 1 147 ? 9.028 9.189 1.771 1.00 83.88 147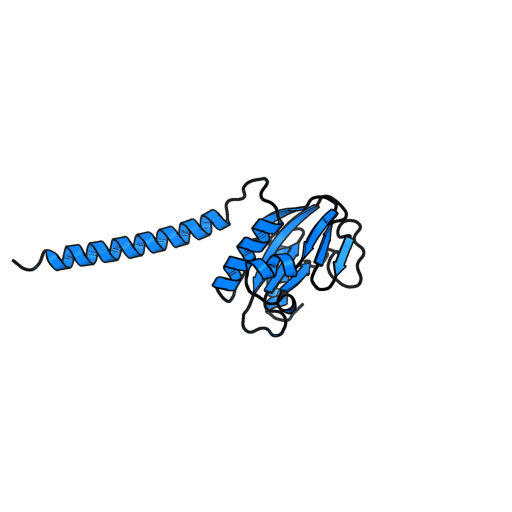 GLY A N 1
ATOM 1092 C CA . GLY A 1 147 ? 7.767 9.378 1.053 1.00 83.88 147 GLY A CA 1
ATOM 1093 C C . GLY A 1 147 ? 7.954 9.497 -0.462 1.00 83.88 147 GLY A C 1
ATOM 1094 O O . GLY A 1 147 ? 7.137 8.974 -1.211 1.00 83.88 147 GLY A O 1
ATOM 1095 N N . ALA A 1 148 ? 9.057 10.115 -0.902 1.00 87.12 148 ALA A N 1
ATOM 1096 C CA . ALA A 1 148 ? 9.422 10.197 -2.316 1.00 87.12 148 ALA A CA 1
ATOM 1097 C C . ALA A 1 148 ? 9.738 8.811 -2.897 1.00 87.12 148 ALA A C 1
ATOM 1099 O O . ALA A 1 148 ? 9.130 8.425 -3.881 1.00 87.12 148 ALA A O 1
ATOM 1100 N N . GLY A 1 149 ? 10.578 8.010 -2.231 1.00 85.62 149 GLY A N 1
ATOM 1101 C CA . GLY A 1 149 ? 10.939 6.682 -2.738 1.00 85.62 149 GLY A CA 1
ATOM 1102 C C . GLY A 1 149 ? 9.743 5.730 -2.845 1.00 85.62 149 GLY A C 1
ATOM 1103 O O . GLY A 1 149 ? 9.619 5.007 -3.830 1.00 85.62 149 GLY A O 1
ATOM 1104 N N . ALA A 1 150 ? 8.832 5.753 -1.863 1.00 86.94 150 ALA A N 1
ATOM 1105 C CA . ALA A 1 150 ? 7.593 4.973 -1.933 1.00 86.94 150 ALA A CA 1
ATOM 1106 C C . ALA A 1 150 ? 6.714 5.417 -3.115 1.00 86.94 150 ALA A C 1
ATOM 1108 O O . ALA A 1 150 ? 6.165 4.584 -3.833 1.00 86.94 150 ALA A O 1
ATOM 1109 N N . ARG A 1 151 ? 6.610 6.730 -3.339 1.00 89.62 151 ARG A N 1
ATOM 1110 C CA . ARG A 1 151 ? 5.830 7.299 -4.436 1.00 89.62 151 ARG A CA 1
ATOM 1111 C C . ARG A 1 151 ? 6.417 6.957 -5.803 1.00 89.62 151 ARG A C 1
ATOM 1113 O O . ARG A 1 151 ? 5.682 6.446 -6.641 1.00 89.62 151 ARG A O 1
ATOM 1120 N N . ASP A 1 152 ? 7.711 7.191 -5.996 1.00 89.31 152 ASP A N 1
ATOM 1121 C CA . ASP A 1 152 ? 8.410 6.945 -7.259 1.00 89.31 152 ASP A CA 1
ATOM 1122 C C . ASP A 1 152 ? 8.268 5.476 -7.674 1.00 89.31 152 ASP A C 1
ATOM 1124 O O . ASP A 1 152 ? 7.969 5.178 -8.829 1.00 89.31 152 ASP A O 1
ATOM 1128 N N . LYS A 1 153 ? 8.379 4.544 -6.714 1.00 88.12 153 LYS A N 1
ATOM 1129 C CA . LYS A 1 153 ? 8.139 3.123 -6.987 1.00 88.12 153 LYS A CA 1
ATOM 1130 C C . LYS A 1 153 ? 6.690 2.849 -7.377 1.00 88.12 153 LYS A C 1
ATOM 1132 O O . LYS A 1 153 ? 6.449 2.110 -8.323 1.00 88.12 153 LYS A O 1
ATOM 1137 N N . CYS A 1 154 ? 5.726 3.438 -6.674 1.00 89.12 154 CYS A N 1
ATOM 1138 C CA . CYS A 1 154 ? 4.313 3.246 -6.994 1.00 89.12 154 CYS A CA 1
ATOM 1139 C C . CYS A 1 154 ? 3.982 3.738 -8.418 1.00 89.12 154 CYS A C 1
ATOM 1141 O O . CYS A 1 154 ? 3.344 3.025 -9.192 1.00 89.12 154 CYS A O 1
ATOM 1143 N N . GLU A 1 155 ? 4.481 4.920 -8.795 1.00 88.00 155 GLU A N 1
ATOM 1144 C CA . GLU A 1 155 ? 4.321 5.489 -10.141 1.00 88.00 155 GLU A CA 1
ATOM 1145 C C . GLU A 1 155 ? 5.024 4.639 -11.216 1.00 88.00 155 GLU A C 1
ATOM 1147 O O . GLU A 1 155 ? 4.455 4.388 -12.284 1.00 88.00 155 GLU A O 1
ATOM 1152 N N . ALA A 1 156 ? 6.223 4.124 -10.928 1.00 86.62 156 ALA A N 1
ATOM 1153 C CA . ALA A 1 156 ? 6.927 3.209 -11.824 1.00 86.62 156 ALA A CA 1
ATOM 1154 C C . ALA A 1 156 ? 6.104 1.938 -12.096 1.00 86.62 156 ALA A C 1
ATOM 1156 O O . ALA A 1 156 ? 6.036 1.47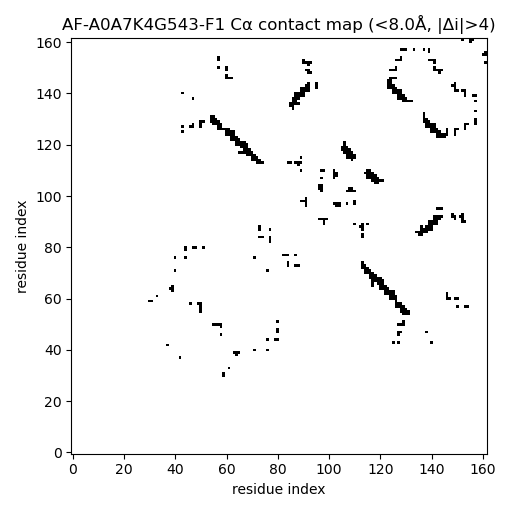5 -13.233 1.00 86.62 156 ALA A O 1
ATOM 1157 N N . CYS A 1 157 ? 5.418 1.401 -11.085 1.00 83.69 157 CYS A N 1
ATOM 1158 C CA . CYS A 1 157 ? 4.644 0.172 -11.241 1.00 83.69 157 CYS A CA 1
ATOM 1159 C C . CYS A 1 157 ? 3.326 0.376 -11.998 1.00 83.69 157 CYS A C 1
ATOM 1161 O O . CYS A 1 157 ? 2.930 -0.499 -12.767 1.00 83.69 157 CYS A O 1
ATOM 1163 N N . ILE A 1 158 ? 2.696 1.549 -11.876 1.00 84.31 158 ILE A N 1
ATOM 1164 C CA . ILE A 1 158 ? 1.546 1.909 -12.721 1.00 84.31 158 ILE A CA 1
ATOM 1165 C C . ILE A 1 158 ? 1.959 2.079 -14.188 1.00 84.31 158 ILE A C 1
ATOM 1167 O O . ILE A 1 158 ? 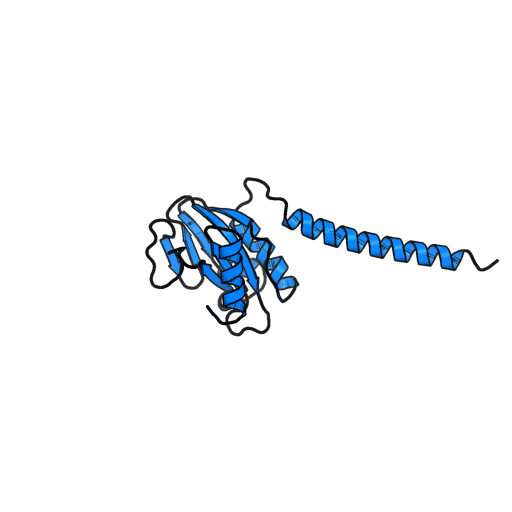1.222 1.719 -15.097 1.00 84.31 158 ILE A O 1
ATOM 1171 N N . THR A 1 159 ? 3.162 2.590 -14.443 1.00 81.75 159 THR A N 1
ATOM 1172 C CA . THR A 1 159 ? 3.668 2.799 -15.810 1.00 81.75 159 THR A CA 1
ATOM 1173 C C . THR A 1 159 ? 4.334 1.557 -16.419 1.00 81.75 159 THR A C 1
ATOM 1175 O O . THR A 1 159 ? 4.901 1.633 -17.509 1.00 81.75 159 THR A O 1
ATOM 1178 N N . GLY A 1 160 ? 4.258 0.402 -15.746 1.00 73.00 160 GLY A N 1
ATOM 1179 C CA . GLY A 1 160 ? 4.783 -0.878 -16.234 1.00 73.00 160 GLY A CA 1
ATOM 1180 C C . GLY A 1 160 ? 6.302 -1.045 -16.115 1.00 73.00 160 GLY A C 1
ATOM 1181 O O . GLY A 1 160 ? 6.875 -1.891 -16.792 1.00 73.00 160 GLY A O 1
ATOM 1182 N N . SER A 1 161 ? 6.955 -0.241 -15.273 1.00 68.19 161 SER A N 1
ATOM 1183 C CA . SER A 1 161 ? 8.400 -0.291 -14.987 1.00 68.19 161 SER A CA 1
ATOM 1184 C C . SER A 1 161 ? 8.717 -0.927 -13.618 1.00 68.19 161 SER A C 1
ATOM 1186 O O . SER A 1 161 ? 9.777 -0.671 -13.045 1.00 68.19 161 SER A O 1
ATOM 1188 N N . CYS A 1 162 ? 7.774 -1.723 -13.098 1.00 68.94 162 CYS A N 1
ATOM 1189 C CA . CYS A 1 162 ? 7.969 -2.704 -12.027 1.00 68.94 162 CYS A CA 1
ATOM 1190 C C . CYS A 1 162 ? 8.437 -4.028 -12.669 1.00 68.94 162 CYS A C 1
ATOM 1192 O O . CYS A 1 162 ? 9.321 -4.671 -12.081 1.00 68.94 162 CYS A O 1
#

Radius of gyration: 19.74 Å; Cα contacts (8 Å, |Δi|>4): 277; chains: 1; bounding box: 60×58×34 Å

Nearest PDB structures (foldseek):
  4fch-assembly2_B  TM=6.087E-01  e=8.737E-02  Bacteroides thetaiotaomicron VPI-5482
  2qdc-assembly1_A  TM=1.930E-01  e=7.393E-01  Homo sapiens
  6j6u-assembly1_B  TM=1.694E-01  e=3.070E+00  Rattus norvegicus
  2o0a-assembly1_A  TM=1.778E-01  e=9.223E+00  Saccharomyces cerevisiae
  6j6u-assembly1_A  TM=1.693E-01  e=6.255E+00  Rattus norvegicus

pLDDT: mean 73.58, std 14.98, range [34.31, 91.75]

Mean predicted aligned error: 12.58 Å

Foldseek 3Di:
DPDPPVVVVVVVVVVVVVVVVVVVVVVLVVLVDDPPDPAPQVNLLVQLLVQVVVQWDKGQWDKDKDAAFDKFFLVVSCVSNVDDLQQEAEEEFPVPQAHPPAHDDCQFPDDDSGMTTGRHIDIWTWMKTAHNPDPPHGIYIYTYPDRVRSVVGRVCVRVVND

Secondary structure (DSSP, 8-state):
--SHHHHHHHHHHHHHHHHHHHHHHHHHHHTT---TT--HHHHHHHHHHHHHHHSEEEPPPEEEEE-TT-EEEHHHHHHHHT--GGGEEEEE-TT-TTSSSS---SSEEEEETTEEEESS-EEEEEEEEEETT-SS--EEEEEESSHHHHHHHHHHHHTT--

Solvent-accessible surface area (backbone atoms only — not comparable to full-atom values): 8777 Å² total; per-residue (Å²): 142,89,67,67,71,64,52,55,54,51,51,53,52,51,52,52,52,50,51,53,52,50,48,54,50,49,53,56,47,60,75,66,60,77,62,93,81,63,57,44,66,58,55,51,40,53,43,43,41,52,30,62,76,63,44,42,51,68,45,75,57,39,82,36,62,43,53,54,73,37,67,51,41,33,59,68,42,21,74,75,57,80,52,60,43,74,26,42,45,77,42,43,12,90,93,44,69,54,52,80,66,97,62,74,32,87,44,36,59,38,67,50,101,47,34,41,31,24,54,32,69,43,76,37,14,36,16,35,25,32,34,75,84,46,82,70,54,26,31,37,41,11,34,14,96,38,46,63,44,3,41,55,41,33,54,32,44,74,73,71,70,106

Sequence (162 aa):
MKRGQAFDTMMLVISVIVAVAILGVLLNILGSFQAPGGNAKDTITQDMQSIVSSGYGYSQAKQLSFDRDASIDT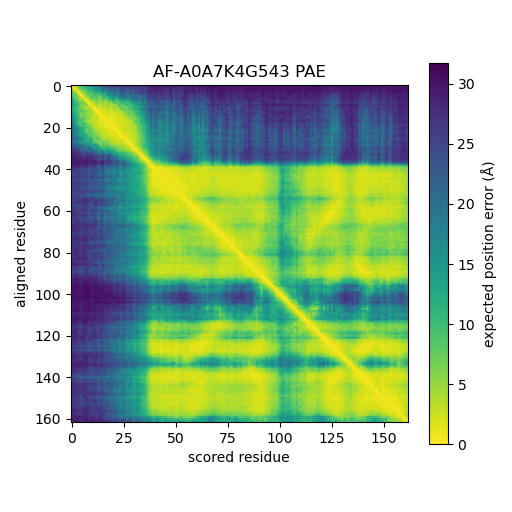RELTLKVAVLPEQVRFVCADGYSGCDGPITISDFGSVTDGKVVFNSAFKSWVVVCGDDVLDPVKYYIAFGGSGAGARDKCEACITGSC